Protein AF-A0AAD4Q3C6-F1 (afdb_monomer)

pLDDT: mean 76.85, std 9.72, range [44.78, 91.69]

Structure (mmCIF, N/CA/C/O backbone):
data_AF-A0AAD4Q3C6-F1
#
_entry.id   AF-A0AAD4Q3C6-F1
#
loop_
_atom_site.group_PDB
_atom_site.id
_atom_site.type_symbol
_atom_site.label_atom_id
_atom_site.label_alt_id
_atom_site.label_comp_id
_atom_site.label_asym_id
_atom_sit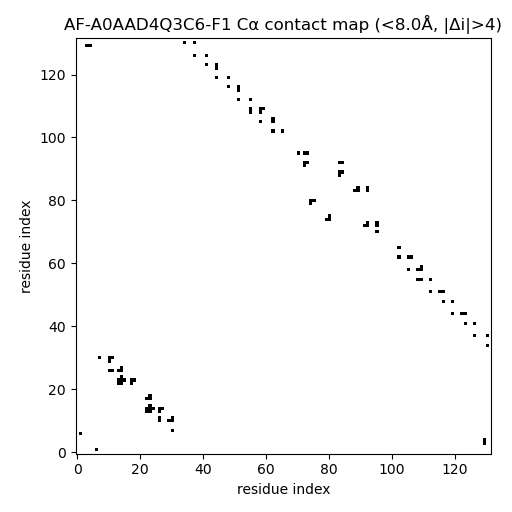e.label_entity_id
_atom_site.label_seq_id
_atom_site.pdbx_PDB_ins_code
_atom_site.Cartn_x
_atom_site.Cartn_y
_atom_site.Cartn_z
_atom_site.occupancy
_atom_site.B_iso_or_equiv
_atom_site.auth_seq_id
_atom_site.auth_co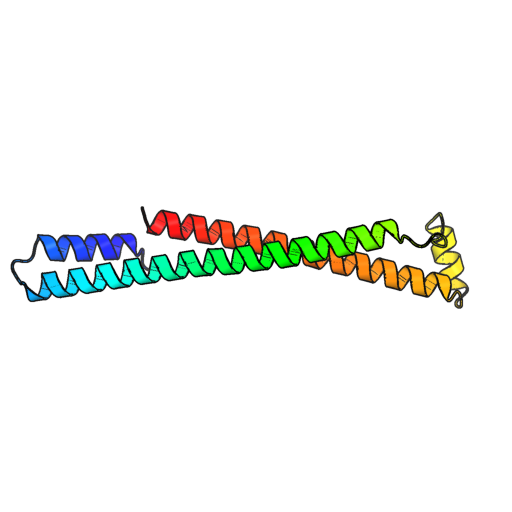mp_id
_atom_site.auth_asym_id
_atom_site.auth_atom_id
_atom_site.pdbx_PDB_model_num
ATOM 1 N N . THR A 1 1 ? -9.827 -18.007 18.493 1.00 44.94 1 THR A N 1
ATOM 2 C CA . THR A 1 1 ? -9.662 -16.589 18.872 1.00 44.94 1 THR A CA 1
ATOM 3 C C . THR A 1 1 ? -10.917 -16.186 19.601 1.00 44.94 1 THR A C 1
ATOM 5 O O . THR A 1 1 ? -11.969 -16.302 18.987 1.00 44.94 1 THR A O 1
ATOM 8 N N . SER A 1 2 ? -10.807 -15.869 20.894 1.00 44.78 2 SER A N 1
ATOM 9 C CA . SER A 1 2 ? -11.946 -15.476 21.735 1.00 44.78 2 SER A CA 1
ATOM 10 C C . SER A 1 2 ? -12.661 -14.286 21.105 1.00 44.78 2 SER A C 1
ATOM 12 O O . SER A 1 2 ? -11.996 -13.383 20.593 1.00 44.78 2 SER A O 1
ATOM 14 N N . ASP A 1 3 ? -13.985 -14.345 21.048 1.00 55.34 3 ASP A N 1
ATOM 15 C CA . ASP A 1 3 ? -14.817 -13.281 20.505 1.00 55.34 3 ASP A CA 1
ATOM 16 C C . ASP A 1 3 ? -14.855 -12.170 21.562 1.00 55.34 3 ASP A C 1
ATOM 18 O O . ASP A 1 3 ? -15.583 -12.267 22.545 1.00 55.34 3 ASP A O 1
ATOM 22 N N . THR A 1 4 ? -14.004 -11.152 21.412 1.00 61.59 4 THR A N 1
ATOM 23 C CA . THR A 1 4 ? -13.802 -10.070 22.397 1.00 61.59 4 THR A CA 1
ATOM 24 C C . THR A 1 4 ? -15.100 -9.360 22.778 1.00 61.59 4 THR A C 1
ATOM 26 O O . THR A 1 4 ? -15.222 -8.843 23.884 1.00 61.59 4 THR A O 1
ATOM 29 N N . ARG A 1 5 ? -16.104 -9.382 21.895 1.00 57.53 5 ARG A N 1
ATOM 30 C CA . ARG A 1 5 ? -17.460 -8.910 22.188 1.00 57.53 5 ARG A CA 1
ATOM 31 C C . ARG A 1 5 ? -18.171 -9.778 23.228 1.00 57.53 5 ARG A C 1
ATOM 33 O O . ARG A 1 5 ? -18.780 -9.238 24.143 1.00 57.53 5 ARG A O 1
ATOM 40 N N . SER A 1 6 ? -18.075 -11.100 23.099 1.00 61.47 6 SER A N 1
ATOM 41 C CA . SER A 1 6 ? -18.640 -12.042 24.069 1.00 61.47 6 SER A CA 1
ATOM 42 C C . SER A 1 6 ? -17.964 -11.885 25.428 1.00 61.47 6 SER A C 1
ATOM 44 O O . SER A 1 6 ? -18.646 -11.914 26.446 1.00 61.47 6 SER A O 1
ATOM 46 N N . ASP A 1 7 ? -16.646 -11.671 25.452 1.00 64.75 7 ASP A N 1
ATOM 47 C CA . ASP A 1 7 ? -15.906 -11.429 26.695 1.00 64.75 7 ASP A CA 1
ATOM 48 C C . ASP A 1 7 ? -16.327 -10.095 27.344 1.00 64.75 7 ASP A C 1
ATOM 50 O O . ASP A 1 7 ? -16.538 -10.039 28.555 1.00 64.75 7 ASP A O 1
ATOM 54 N N . PHE A 1 8 ? -16.558 -9.044 26.548 1.00 65.56 8 PHE A N 1
ATOM 55 C CA . PHE A 1 8 ? -17.056 -7.755 27.039 1.00 65.56 8 PHE A CA 1
ATOM 56 C C . PHE A 1 8 ? -18.490 -7.836 27.579 1.00 65.56 8 PHE A C 1
ATOM 58 O O . PHE A 1 8 ? -18.765 -7.293 28.645 1.00 65.56 8 PHE A O 1
ATOM 65 N N . GLU A 1 9 ? -19.404 -8.513 26.877 1.00 67.31 9 GLU A N 1
ATOM 66 C CA . GLU A 1 9 ? -20.786 -8.729 27.335 1.00 67.31 9 GLU A CA 1
ATOM 67 C C . GLU A 1 9 ? -20.802 -9.513 28.656 1.00 67.31 9 GLU A C 1
ATOM 69 O O . GLU A 1 9 ? -21.473 -9.110 29.601 1.00 67.31 9 GLU A O 1
ATOM 74 N N . ILE A 1 10 ? -19.963 -10.546 28.780 1.00 73.00 10 ILE A N 1
ATOM 75 C CA . ILE A 1 10 ? -19.794 -11.326 30.013 1.00 73.00 10 ILE A CA 1
ATOM 76 C C . ILE A 1 10 ? -19.270 -10.455 31.168 1.00 73.00 10 ILE A C 1
ATOM 78 O O . ILE A 1 10 ? -19.795 -10.514 32.282 1.00 73.00 10 ILE A O 1
ATOM 82 N N . VAL A 1 11 ? -18.249 -9.627 30.929 1.00 71.88 11 VAL A N 1
ATOM 83 C CA . VAL A 1 11 ? -17.675 -8.733 31.950 1.00 71.88 11 VAL A CA 1
ATOM 84 C C . VAL A 1 11 ? -18.657 -7.618 32.338 1.00 71.88 11 VAL A C 1
ATOM 86 O O . VAL A 1 11 ? -18.780 -7.274 33.518 1.00 71.88 11 VAL A O 1
ATOM 89 N N . TYR A 1 12 ? -19.402 -7.082 31.372 1.00 68.25 12 TYR A N 1
ATOM 90 C CA . TYR A 1 12 ? -20.444 -6.083 31.591 1.00 68.25 12 TYR A CA 1
ATOM 91 C C . TYR A 1 12 ? -21.620 -6.648 32.397 1.00 68.25 12 TYR A C 1
ATOM 93 O O . TYR A 1 12 ? -22.078 -6.014 33.353 1.00 68.25 12 TYR A O 1
ATOM 101 N N . ASP A 1 13 ? -22.064 -7.862 32.077 1.00 72.69 13 ASP A N 1
ATOM 102 C CA . ASP A 1 13 ? -23.120 -8.552 32.812 1.00 72.69 13 ASP A CA 1
ATOM 103 C C . ASP A 1 13 ? -22.677 -8.863 34.242 1.00 72.69 13 ASP A C 1
ATOM 105 O O . ASP A 1 13 ? -23.415 -8.549 35.176 1.00 72.69 13 ASP A O 1
ATOM 109 N N . MET A 1 14 ? -21.440 -9.338 34.446 1.00 72.75 14 MET A N 1
ATOM 110 C CA . MET A 1 14 ? -20.861 -9.523 35.785 1.00 72.75 14 MET A CA 1
ATOM 111 C C . MET A 1 14 ? -20.817 -8.222 36.591 1.00 72.75 14 MET A C 1
ATOM 113 O O . MET A 1 14 ? -21.114 -8.229 37.787 1.00 72.75 14 MET A O 1
ATOM 117 N N . SER A 1 15 ? -20.481 -7.093 35.957 1.00 71.06 15 SER A N 1
ATOM 118 C CA . SER A 1 15 ? -20.521 -5.777 36.603 1.00 71.06 15 SER A CA 1
ATOM 119 C C . SER A 1 15 ? -21.934 -5.402 37.047 1.00 71.06 15 SER A C 1
ATOM 121 O O . SER A 1 15 ? -22.098 -4.800 38.107 1.00 71.06 15 SER A O 1
ATOM 123 N N . ARG A 1 16 ? -22.954 -5.691 36.234 1.00 73.31 16 ARG A N 1
ATOM 124 C CA . ARG A 1 16 ? -24.344 -5.317 36.527 1.00 73.31 16 ARG A CA 1
ATOM 125 C C . ARG A 1 16 ? -25.029 -6.247 37.519 1.00 73.31 16 ARG A C 1
ATOM 127 O O . ARG A 1 16 ? -25.926 -5.794 38.224 1.00 73.31 16 ARG A O 1
ATOM 134 N N . SER A 1 17 ? -24.662 -7.525 37.538 1.00 75.94 17 SER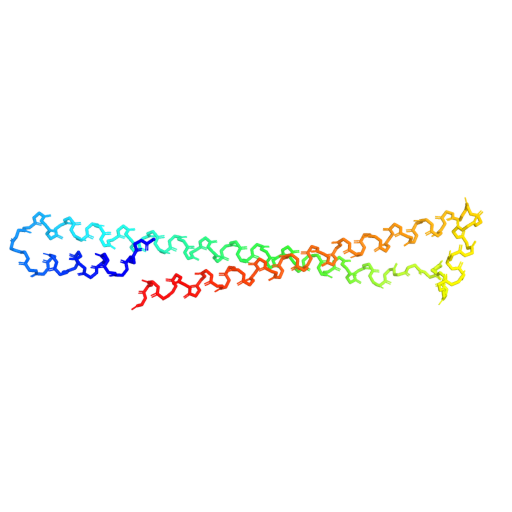 A N 1
ATOM 135 C CA . SER A 1 17 ? -25.296 -8.544 38.379 1.00 75.94 17 SER A CA 1
ATOM 136 C C . SER A 1 17 ? -24.617 -8.726 39.737 1.00 75.94 17 SER A C 1
ATOM 138 O O . SER A 1 17 ? -25.153 -9.424 40.592 1.00 75.94 17 SER A O 1
ATOM 140 N N . SER A 1 18 ? -23.436 -8.139 39.942 1.00 74.25 18 SER A N 1
ATOM 141 C CA . SER A 1 18 ? -22.678 -8.247 41.188 1.00 74.25 18 SER A CA 1
ATOM 142 C C . SER A 1 18 ? -22.910 -7.048 42.109 1.00 74.25 18 SER A C 1
ATOM 144 O O . SER A 1 18 ? -22.704 -5.903 41.709 1.00 74.25 18 SER A O 1
ATOM 146 N N . GLU A 1 19 ? -23.220 -7.312 43.380 1.00 79.75 19 GLU A N 1
ATOM 147 C CA . GLU A 1 19 ? -23.209 -6.309 44.461 1.00 79.75 19 GLU A CA 1
ATOM 148 C C . GLU A 1 19 ? -21.790 -6.029 44.999 1.00 79.75 19 GLU A C 1
ATOM 150 O O . GLU A 1 19 ? -21.569 -5.078 45.748 1.00 79.75 19 GLU A O 1
ATOM 155 N N . SER A 1 20 ? -20.798 -6.840 44.607 1.00 82.94 20 SER A N 1
ATOM 156 C CA . SER A 1 20 ? -19.399 -6.650 44.997 1.00 82.94 20 SER A CA 1
ATOM 157 C C . SER A 1 20 ? -18.757 -5.500 44.222 1.00 82.94 20 SER A C 1
ATOM 159 O O .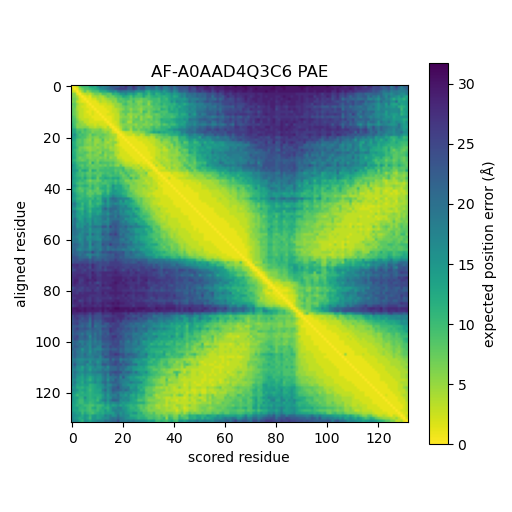 SER A 1 20 ? -18.576 -5.574 43.002 1.00 82.94 20 SER A O 1
ATOM 161 N N . SER A 1 21 ? -18.330 -4.471 44.957 1.00 77.44 21 SER A N 1
ATOM 162 C CA . SER A 1 21 ? -17.607 -3.315 44.417 1.00 77.44 21 SER A CA 1
ATOM 163 C C . SER A 1 21 ? -16.274 -3.696 43.765 1.00 77.44 21 SER A C 1
ATOM 165 O O . SER A 1 21 ? -15.881 -3.086 42.774 1.00 77.44 21 SER A O 1
ATOM 167 N N . ALA A 1 22 ? -15.601 -4.737 44.261 1.00 74.62 22 ALA A N 1
ATOM 168 C CA . ALA A 1 22 ? -14.352 -5.230 43.685 1.00 74.62 22 ALA A CA 1
ATOM 169 C C . ALA A 1 22 ? -14.565 -5.849 42.293 1.00 74.62 22 ALA A C 1
ATOM 171 O O . ALA A 1 22 ? -13.763 -5.624 41.389 1.00 74.62 22 ALA A O 1
ATOM 172 N N . ILE A 1 23 ? -15.672 -6.576 42.096 1.00 76.50 23 ILE A N 1
ATOM 173 C CA . ILE A 1 23 ? -16.032 -7.163 40.795 1.00 76.50 23 ILE A CA 1
ATOM 174 C C . ILE A 1 23 ? -16.413 -6.060 39.802 1.00 76.50 23 ILE A C 1
ATOM 176 O O . ILE A 1 23 ? -15.966 -6.084 38.659 1.00 76.50 23 ILE A O 1
ATOM 180 N N . GLN A 1 24 ? -17.160 -5.046 40.248 1.00 71.69 24 GLN A N 1
ATOM 181 C CA . GLN A 1 24 ? -17.505 -3.882 39.422 1.00 71.69 24 GLN A CA 1
ATOM 182 C C . GLN A 1 24 ? -16.265 -3.081 38.993 1.00 71.69 24 GLN A C 1
ATOM 184 O O . GLN A 1 24 ? -16.157 -2.661 37.838 1.00 71.69 24 GLN A O 1
ATOM 189 N N . GLN A 1 25 ? -15.302 -2.888 39.901 1.00 72.75 25 GLN A N 1
ATOM 190 C CA . GLN A 1 25 ? -14.040 -2.210 39.594 1.00 72.75 25 GLN A CA 1
ATOM 191 C C . GLN A 1 25 ? -13.178 -3.021 38.625 1.00 72.75 25 GLN A C 1
ATOM 193 O O . GLN A 1 25 ? -12.683 -2.456 37.652 1.00 72.75 25 GLN A O 1
ATOM 198 N N . LEU A 1 26 ? -13.045 -4.333 38.842 1.00 74.12 26 LEU A N 1
ATOM 199 C CA . LEU A 1 26 ? -12.301 -5.218 37.946 1.00 74.12 26 LEU A CA 1
ATOM 200 C C . LEU A 1 26 ? -12.904 -5.219 36.537 1.00 74.12 26 LEU A C 1
ATOM 202 O O . LEU A 1 26 ? -12.182 -5.017 35.565 1.00 74.12 26 LEU A O 1
ATOM 206 N N . ALA A 1 27 ? -14.225 -5.365 36.430 1.00 70.19 27 ALA A N 1
ATOM 207 C CA . ALA A 1 27 ? -14.930 -5.325 35.155 1.00 70.19 27 ALA A CA 1
ATOM 208 C C . ALA A 1 27 ? -14.743 -3.986 34.427 1.00 70.19 27 ALA A C 1
ATOM 210 O O . ALA A 1 27 ? -14.464 -3.952 33.232 1.00 70.19 27 ALA A O 1
ATOM 211 N N . THR A 1 28 ? -14.809 -2.871 35.160 1.00 70.06 28 THR A N 1
ATOM 212 C CA . THR A 1 28 ? -14.565 -1.535 34.598 1.00 70.06 28 THR A CA 1
ATOM 213 C C . THR A 1 28 ? -13.139 -1.384 34.063 1.00 70.06 28 THR A C 1
ATOM 215 O O . THR A 1 28 ? -12.948 -0.757 33.021 1.00 70.06 28 THR A O 1
ATOM 218 N N . VAL A 1 29 ? -12.138 -1.923 34.764 1.00 73.81 29 VAL A N 1
ATOM 219 C CA . VAL A 1 29 ? -10.731 -1.872 34.334 1.00 73.81 29 VAL A CA 1
ATOM 220 C C . VAL A 1 29 ? -10.525 -2.713 33.076 1.00 73.81 29 VAL A C 1
ATOM 222 O O . VAL A 1 29 ? -10.021 -2.185 32.090 1.00 73.81 29 VAL A O 1
ATOM 225 N N . LEU A 1 30 ? -11.012 -3.957 33.063 1.00 71.75 30 LEU A N 1
ATOM 226 C CA . LEU A 1 30 ? -10.907 -4.853 31.905 1.00 71.75 30 LEU A CA 1
ATOM 227 C C . LEU A 1 30 ? -11.559 -4.246 30.651 1.00 71.75 30 LEU A C 1
ATOM 229 O O . LEU A 1 30 ? -10.921 -4.146 29.607 1.00 71.75 30 LEU A O 1
ATOM 233 N N . CYS A 1 31 ? -12.781 -3.721 30.775 1.00 69.00 31 CYS A N 1
ATOM 234 C CA . CYS A 1 31 ? -13.474 -3.065 29.665 1.00 69.00 31 CYS A CA 1
ATOM 235 C C . CYS A 1 31 ? -12.739 -1.814 29.144 1.00 69.00 31 CYS A C 1
ATOM 237 O O . CYS A 1 31 ? -12.785 -1.519 27.948 1.00 69.00 31 CYS A O 1
ATOM 239 N N . ARG A 1 32 ? -12.074 -1.043 30.018 1.00 68.69 32 ARG A N 1
ATOM 240 C CA . ARG A 1 32 ? -11.294 0.143 29.615 1.00 68.69 32 ARG A CA 1
ATOM 241 C C . ARG A 1 32 ? -10.015 -0.237 28.883 1.00 68.69 32 ARG A C 1
ATOM 243 O O . ARG A 1 32 ? -9.700 0.405 27.879 1.00 68.69 32 ARG A O 1
ATOM 250 N N . ASP A 1 33 ? -9.315 -1.255 29.368 1.00 71.38 33 ASP A N 1
ATOM 251 C CA . ASP A 1 33 ? -8.084 -1.749 28.755 1.00 71.38 33 ASP A CA 1
ATOM 252 C C . ASP A 1 33 ? -8.363 -2.326 27.360 1.00 71.38 33 ASP A C 1
ATOM 254 O O . ASP A 1 33 ? -7.631 -2.023 26.415 1.00 71.38 33 ASP A O 1
ATOM 258 N N . ASP A 1 34 ? -9.481 -3.035 27.187 1.00 71.06 34 ASP A N 1
ATOM 259 C CA . ASP A 1 34 ? -9.911 -3.556 25.885 1.00 71.06 34 ASP A CA 1
ATOM 260 C C . ASP A 1 34 ? -10.239 -2.438 24.885 1.00 71.06 34 ASP A C 1
ATOM 262 O O . ASP A 1 34 ? -9.752 -2.449 23.749 1.00 71.06 34 ASP A O 1
ATOM 266 N N . VAL A 1 35 ? -10.999 -1.418 25.303 1.00 73.19 35 VAL A N 1
ATOM 267 C CA . VAL A 1 35 ? -11.319 -0.254 24.454 1.00 73.19 35 VAL A CA 1
ATOM 268 C C . VAL A 1 35 ? -10.053 0.518 24.073 1.00 73.19 35 VAL A C 1
ATOM 270 O O . VAL A 1 35 ? -9.894 0.911 22.911 1.00 73.19 35 VAL A O 1
ATOM 273 N N . ALA A 1 36 ? -9.133 0.721 25.020 1.00 74.56 36 ALA A N 1
ATOM 274 C CA . ALA A 1 36 ? -7.852 1.371 24.761 1.00 74.56 36 ALA A CA 1
ATOM 275 C C . ALA A 1 36 ? -6.997 0.551 23.781 1.00 74.56 36 ALA A C 1
ATOM 277 O O . ALA A 1 36 ? -6.473 1.102 22.811 1.00 74.56 36 ALA A O 1
ATOM 278 N N . GLY A 1 37 ? -6.921 -0.769 23.968 1.00 77.06 37 GLY A N 1
ATOM 279 C CA . GLY A 1 37 ? -6.206 -1.682 23.078 1.00 77.06 37 GLY A CA 1
ATOM 280 C C . GLY A 1 37 ? -6.762 -1.673 21.653 1.00 77.06 37 GLY A C 1
ATOM 281 O O . GLY A 1 37 ? -6.001 -1.596 20.683 1.00 77.06 37 GLY A O 1
ATOM 282 N N . MET A 1 38 ? -8.087 -1.683 21.499 1.00 79.06 38 MET A N 1
ATOM 283 C CA . MET A 1 38 ? -8.744 -1.588 20.192 1.00 79.06 38 MET A CA 1
ATOM 284 C C . MET A 1 38 ? -8.489 -0.245 19.507 1.00 79.06 38 MET A C 1
ATOM 286 O O . MET A 1 38 ? -8.194 -0.218 18.309 1.00 79.06 38 MET A O 1
ATOM 290 N N . LYS A 1 39 ? -8.540 0.860 20.258 1.00 79.00 39 LYS A N 1
ATOM 291 C CA . LYS A 1 39 ? -8.229 2.195 19.739 1.00 79.00 39 LYS A CA 1
ATOM 292 C C . LYS A 1 39 ? -6.787 2.275 19.227 1.00 79.00 39 LYS A C 1
ATOM 294 O O . LYS A 1 39 ? -6.590 2.658 18.077 1.00 79.00 39 LYS A O 1
ATOM 299 N N . CYS A 1 40 ? -5.810 1.814 20.011 1.00 80.81 40 CYS A N 1
ATOM 300 C CA . CYS A 1 40 ? -4.403 1.766 19.599 1.00 80.81 40 CYS A CA 1
ATOM 301 C C . CYS A 1 40 ? -4.199 0.941 18.315 1.00 80.81 40 CYS A C 1
ATOM 303 O O . CYS A 1 40 ? -3.457 1.340 17.419 1.00 80.81 40 CYS A O 1
ATOM 305 N N . ARG A 1 41 ? -4.882 -0.208 18.183 1.00 80.69 41 ARG A N 1
ATOM 306 C CA . ARG A 1 41 ? -4.815 -1.054 16.974 1.00 80.69 41 ARG A CA 1
ATOM 307 C C . ARG A 1 41 ? -5.410 -0.361 15.744 1.00 80.69 41 ARG A C 1
ATOM 309 O O . ARG A 1 41 ? -4.864 -0.505 14.651 1.00 80.69 41 ARG A O 1
ATOM 316 N N . LEU A 1 42 ? -6.505 0.386 15.903 1.00 83.19 42 LEU A N 1
ATOM 317 C CA . LEU A 1 42 ? -7.119 1.174 14.827 1.00 83.19 42 LEU A CA 1
ATOM 318 C C . LEU A 1 42 ? -6.239 2.352 14.388 1.00 83.19 42 LEU A C 1
ATOM 320 O O . LEU A 1 42 ? -6.127 2.602 13.187 1.00 83.19 42 LEU A O 1
ATOM 324 N N . GLU A 1 43 ? -5.618 3.054 15.337 1.00 83.94 43 GLU A N 1
ATOM 325 C CA . GLU A 1 43 ? -4.686 4.157 15.066 1.00 83.94 43 GLU A CA 1
ATOM 326 C C . GLU A 1 43 ? -3.470 3.653 14.288 1.00 83.94 43 GLU A C 1
ATOM 328 O O . GLU A 1 43 ? -3.209 4.128 13.182 1.00 83.94 43 GLU A O 1
ATOM 333 N N . ARG A 1 44 ? -2.827 2.587 14.774 1.00 85.06 44 ARG A N 1
ATOM 334 C CA . ARG A 1 44 ? -1.694 1.960 14.088 1.00 85.06 44 ARG A CA 1
ATOM 335 C C . ARG A 1 44 ? -2.055 1.435 12.695 1.00 85.06 44 ARG A C 1
ATOM 337 O O . ARG A 1 44 ? -1.305 1.641 11.747 1.00 85.06 44 ARG A O 1
ATOM 344 N N . ASN A 1 45 ? -3.218 0.797 12.531 1.00 91.69 45 ASN A N 1
ATOM 345 C CA . ASN A 1 45 ? -3.698 0.367 11.211 1.00 91.69 45 ASN A CA 1
ATOM 346 C C . ASN A 1 45 ? -3.823 1.552 10.236 1.00 91.69 45 ASN A C 1
ATOM 348 O O . ASN A 1 45 ? -3.527 1.416 9.049 1.00 91.69 45 ASN A O 1
ATOM 352 N N . MET A 1 46 ? -4.261 2.713 10.729 1.00 85.31 46 MET A N 1
ATOM 353 C CA . MET A 1 46 ? -4.398 3.921 9.922 1.00 85.31 46 MET A CA 1
ATOM 354 C C . MET A 1 46 ? -3.043 4.545 9.569 1.00 85.31 46 MET A C 1
ATOM 356 O O . MET A 1 46 ? -2.872 4.997 8.436 1.00 85.31 46 MET A O 1
ATOM 360 N N . GLU A 1 47 ? -2.083 4.535 10.491 1.00 90.94 47 GLU A N 1
ATOM 361 C CA . GLU A 1 47 ? -0.697 4.950 10.238 1.00 90.94 47 GLU A CA 1
ATOM 362 C C . GLU A 1 47 ? -0.042 4.078 9.160 1.00 90.94 47 GLU A C 1
ATOM 364 O O . GLU A 1 47 ? 0.359 4.599 8.119 1.00 90.94 47 GLU A O 1
ATOM 369 N N . GLU A 1 48 ? -0.053 2.752 9.335 1.00 85.62 48 GLU A N 1
ATOM 370 C CA . GLU A 1 48 ? 0.494 1.789 8.366 1.00 85.62 48 GLU A CA 1
ATOM 371 C C . GLU A 1 48 ? -0.159 1.953 6.978 1.00 85.62 48 GLU A C 1
ATOM 373 O O . GLU A 1 48 ? 0.502 1.901 5.936 1.00 85.62 48 GLU A O 1
ATOM 378 N N . PHE A 1 49 ? -1.470 2.210 6.938 1.00 85.12 49 PHE A N 1
ATOM 379 C CA . PHE A 1 49 ? -2.188 2.462 5.689 1.00 85.12 49 PHE A CA 1
ATOM 380 C C . PHE A 1 49 ? -1.725 3.754 5.000 1.00 85.12 49 PHE A C 1
ATOM 382 O O . PHE A 1 49 ? -1.527 3.771 3.780 1.00 85.12 49 PHE A O 1
ATOM 389 N N . ASN A 1 50 ? -1.525 4.830 5.762 1.00 87.31 50 ASN A N 1
ATOM 390 C CA . ASN A 1 50 ? -1.049 6.109 5.238 1.00 87.31 50 ASN A CA 1
ATOM 391 C C . ASN A 1 50 ? 0.383 6.009 4.702 1.00 87.31 50 ASN A C 1
ATOM 393 O O . ASN A 1 50 ? 0.660 6.520 3.614 1.00 87.31 50 ASN A O 1
ATOM 397 N N . GLU A 1 51 ? 1.272 5.310 5.404 1.00 90.12 51 GLU A N 1
ATOM 398 C CA . GLU A 1 51 ? 2.648 5.072 4.956 1.00 90.12 51 GLU A CA 1
ATOM 399 C C . GLU A 1 51 ? 2.685 4.347 3.607 1.00 90.12 51 GLU A C 1
ATOM 401 O O . GLU A 1 51 ? 3.358 4.789 2.669 1.00 90.12 51 GLU A O 1
ATOM 406 N N . ILE A 1 52 ? 1.892 3.281 3.458 1.00 87.88 52 ILE A N 1
ATOM 407 C CA . ILE A 1 52 ? 1.804 2.532 2.199 1.00 87.88 52 ILE A CA 1
ATOM 408 C C . ILE A 1 52 ? 1.240 3.410 1.079 1.00 87.88 52 ILE A C 1
ATOM 410 O O . ILE A 1 52 ? 1.719 3.325 -0.056 1.00 87.88 52 ILE A O 1
ATOM 414 N N . ILE A 1 53 ? 0.270 4.285 1.358 1.00 86.25 53 ILE A N 1
ATOM 415 C CA . ILE A 1 53 ? -0.236 5.244 0.365 1.00 86.25 53 ILE A CA 1
ATOM 416 C C . ILE A 1 53 ? 0.875 6.180 -0.108 1.00 86.25 53 ILE A C 1
ATOM 418 O O . ILE A 1 53 ? 1.018 6.382 -1.317 1.00 86.25 53 ILE A O 1
ATOM 422 N N . VAL A 1 54 ? 1.649 6.758 0.812 1.00 90.94 54 VAL A N 1
ATOM 423 C CA . VAL A 1 54 ? 2.743 7.679 0.474 1.00 90.94 54 VAL A CA 1
ATOM 424 C C . VAL A 1 54 ? 3.791 6.965 -0.378 1.00 90.94 54 VAL A C 1
ATOM 426 O O . VAL A 1 54 ? 4.121 7.446 -1.465 1.00 90.94 54 VAL A O 1
ATOM 429 N N . ALA A 1 55 ? 4.235 5.780 0.048 1.00 84.38 55 ALA A N 1
ATOM 430 C CA . ALA A 1 55 ? 5.201 4.971 -0.691 1.00 84.38 55 ALA A CA 1
ATOM 431 C C . ALA A 1 55 ? 4.686 4.593 -2.090 1.00 84.38 55 ALA A C 1
ATOM 433 O O . ALA A 1 55 ? 5.403 4.709 -3.083 1.00 84.38 55 ALA A O 1
ATOM 434 N N . THR A 1 56 ? 3.413 4.207 -2.199 1.00 84.69 56 THR A N 1
ATOM 435 C CA . THR A 1 56 ? 2.794 3.848 -3.483 1.00 84.69 56 THR A CA 1
ATOM 436 C C . THR A 1 56 ? 2.693 5.050 -4.415 1.00 84.69 56 THR A C 1
ATOM 438 O O . THR A 1 56 ? 2.996 4.928 -5.598 1.00 84.69 56 THR A O 1
ATOM 441 N N . LYS A 1 57 ? 2.319 6.230 -3.905 1.00 88.12 57 LYS A N 1
ATOM 442 C CA . LYS A 1 57 ? 2.282 7.467 -4.702 1.00 88.12 57 LYS A CA 1
ATOM 443 C C . LYS A 1 57 ? 3.664 7.838 -5.234 1.00 88.12 57 LYS A C 1
ATOM 445 O O . LYS A 1 57 ? 3.776 8.199 -6.405 1.00 88.12 57 LYS A O 1
ATOM 450 N N . ALA A 1 58 ? 4.701 7.726 -4.404 1.00 88.56 58 ALA A N 1
ATOM 451 C CA . ALA A 1 58 ? 6.078 7.965 -4.824 1.00 88.56 58 ALA A CA 1
ATOM 452 C C . ALA A 1 58 ? 6.509 6.980 -5.924 1.00 88.56 58 ALA A C 1
ATOM 454 O O . ALA A 1 58 ? 7.048 7.402 -6.947 1.00 88.56 58 ALA A O 1
ATOM 455 N N . GLN A 1 59 ? 6.185 5.693 -5.768 1.00 87.81 59 GLN A N 1
ATOM 456 C CA . GLN A 1 59 ? 6.506 4.666 -6.758 1.00 87.81 59 GLN A CA 1
ATOM 457 C C . GLN A 1 59 ? 5.767 4.876 -8.087 1.00 87.81 59 GLN A C 1
ATOM 459 O O . GLN A 1 59 ? 6.373 4.783 -9.149 1.00 87.81 59 GLN A O 1
ATOM 464 N N . VAL A 1 60 ? 4.476 5.220 -8.048 1.00 86.25 60 VAL A N 1
ATOM 465 C CA . VAL A 1 60 ? 3.697 5.550 -9.254 1.00 86.25 60 VAL A CA 1
ATOM 466 C C . VAL A 1 60 ? 4.272 6.775 -9.960 1.00 86.25 60 VAL A C 1
ATOM 468 O O . VAL A 1 60 ? 4.341 6.794 -11.186 1.00 86.25 60 VAL A O 1
ATOM 471 N N . LYS A 1 61 ? 4.705 7.798 -9.214 1.00 91.31 61 LYS A N 1
ATOM 472 C CA . LYS A 1 61 ? 5.366 8.964 -9.807 1.00 91.31 61 LYS A CA 1
ATOM 473 C C . LYS A 1 61 ? 6.666 8.562 -10.507 1.00 91.31 61 LYS A C 1
ATOM 475 O O . LYS A 1 61 ? 6.841 8.925 -11.663 1.00 91.31 61 LYS A O 1
ATOM 480 N N . LYS A 1 62 ? 7.510 7.753 -9.854 1.00 89.31 62 LYS A N 1
ATOM 481 C CA . LYS A 1 62 ? 8.739 7.211 -10.455 1.00 89.31 62 LYS A CA 1
ATOM 482 C C . LYS A 1 62 ? 8.443 6.478 -11.767 1.00 89.31 62 LYS A C 1
ATOM 484 O O . LYS A 1 62 ? 9.100 6.754 -12.761 1.00 89.31 62 LYS A O 1
ATOM 489 N N . LEU A 1 63 ? 7.440 5.597 -11.786 1.00 85.25 63 LEU A N 1
ATOM 490 C CA . LEU A 1 63 ? 7.048 4.865 -12.995 1.00 85.25 63 LEU A CA 1
ATOM 491 C C . LEU A 1 63 ? 6.589 5.798 -14.119 1.00 85.25 63 LEU A C 1
ATOM 493 O O . LEU A 1 63 ? 6.994 5.604 -15.253 1.00 85.25 63 LEU A O 1
ATOM 497 N N . LYS A 1 64 ? 5.812 6.844 -13.815 1.00 85.81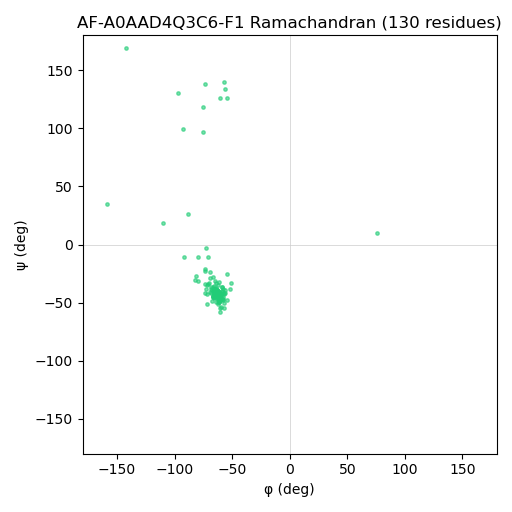 64 LYS A N 1
ATOM 498 C CA . LYS A 1 64 ? 5.397 7.840 -14.820 1.00 85.81 64 LYS A CA 1
ATOM 499 C C . LYS A 1 64 ? 6.566 8.648 -15.374 1.00 85.81 64 LYS A C 1
ATOM 501 O O . LYS A 1 64 ? 6.577 8.984 -16.555 1.00 85.81 64 LYS A O 1
ATOM 506 N N . ASP A 1 65 ? 7.517 9.005 -14.517 1.00 88.25 65 ASP A N 1
ATOM 507 C CA . ASP A 1 65 ? 8.714 9.734 -14.931 1.00 88.25 65 ASP A CA 1
ATOM 508 C C . ASP A 1 65 ? 9.608 8.843 -15.803 1.00 88.25 65 ASP A C 1
ATOM 510 O O . ASP A 1 65 ? 10.142 9.314 -16.805 1.00 88.25 65 ASP A O 1
ATOM 514 N N . MET A 1 66 ? 9.683 7.546 -15.486 1.00 81.94 66 MET A N 1
ATOM 515 C CA . MET A 1 66 ? 10.266 6.544 -16.371 1.00 81.94 66 MET A CA 1
ATOM 516 C C . MET A 1 66 ? 9.482 6.497 -17.694 1.00 81.94 66 MET A C 1
ATOM 518 O O . MET A 1 66 ? 10.025 6.849 -18.729 1.00 81.94 66 MET A O 1
ATOM 522 N N . GLU A 1 67 ? 8.179 6.239 -17.698 1.00 80.69 67 GLU A N 1
ATOM 523 C CA . GLU A 1 67 ? 7.379 6.184 -18.934 1.00 80.69 67 GLU A CA 1
ATOM 524 C C . GLU A 1 67 ? 7.536 7.398 -19.864 1.00 80.69 67 GLU A C 1
ATOM 526 O O . GLU A 1 67 ? 7.502 7.255 -21.081 1.00 80.69 67 GLU A O 1
ATOM 531 N N . ARG A 1 68 ? 7.754 8.598 -19.319 1.00 83.88 68 ARG A N 1
ATOM 532 C CA . ARG A 1 68 ? 8.063 9.801 -20.113 1.00 83.88 68 ARG A CA 1
ATOM 533 C C . ARG A 1 68 ? 9.476 9.819 -20.686 1.00 83.88 68 ARG A C 1
ATOM 535 O O . ARG A 1 68 ? 9.683 10.369 -21.760 1.00 83.88 68 ARG A O 1
ATOM 542 N N . ALA A 1 69 ? 10.435 9.260 -19.962 1.00 82.06 69 ALA A N 1
ATOM 543 C CA . ALA A 1 69 ? 11.822 9.095 -20.373 1.00 82.06 69 ALA A CA 1
ATOM 544 C C . ALA A 1 69 ? 12.046 7.778 -21.141 1.00 82.06 69 ALA A C 1
ATOM 546 O O . ALA A 1 69 ? 13.154 7.239 -21.114 1.00 82.06 69 ALA A O 1
ATOM 547 N N . TRP A 1 70 ? 11.001 7.249 -21.790 1.00 74.62 70 TRP A N 1
ATOM 548 C CA . TRP A 1 70 ? 11.068 6.004 -22.545 1.00 74.62 70 TRP A CA 1
ATOM 549 C C . TRP A 1 70 ? 12.196 6.070 -23.586 1.00 74.62 70 TRP A C 1
ATOM 551 O O . TRP A 1 70 ? 12.222 7.013 -24.387 1.00 74.62 70 TRP A O 1
ATOM 561 N N . PRO A 1 71 ? 13.136 5.108 -23.598 1.00 69.06 71 PRO A N 1
ATOM 562 C CA . PRO A 1 71 ? 14.233 5.115 -24.556 1.00 69.06 71 PRO A CA 1
ATOM 563 C C . PRO A 1 71 ? 13.693 5.055 -25.991 1.00 69.06 71 PRO A C 1
ATOM 565 O O . PRO A 1 71 ? 1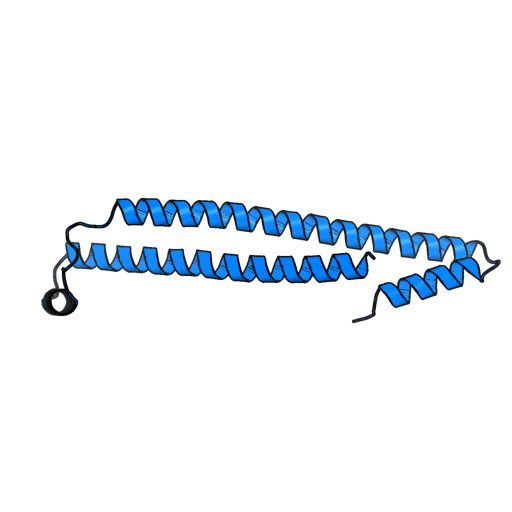2.942 4.147 -26.342 1.00 69.06 71 PRO A O 1
ATOM 568 N N . SER A 1 72 ? 14.097 6.000 -26.842 1.00 66.56 72 SER A N 1
ATOM 569 C CA . SER A 1 72 ? 13.702 6.053 -28.262 1.00 66.56 72 SER A CA 1
ATOM 570 C C . SER A 1 72 ? 14.383 4.988 -29.132 1.00 66.56 72 SER A C 1
ATOM 572 O O . SER A 1 72 ? 14.140 4.903 -30.329 1.00 66.56 72 SER A O 1
ATOM 574 N N . ASN A 1 73 ? 15.271 4.199 -28.534 1.00 65.31 73 ASN A N 1
ATOM 575 C CA . ASN A 1 73 ? 16.131 3.202 -29.162 1.00 65.31 73 ASN A CA 1
ATOM 576 C C . ASN A 1 73 ? 15.727 1.759 -28.812 1.00 65.31 73 ASN A C 1
ATOM 578 O O . ASN A 1 73 ? 16.548 0.846 -28.935 1.00 65.31 73 ASN A O 1
ATOM 582 N N . LEU A 1 74 ? 14.494 1.562 -28.346 1.00 63.28 74 LEU A N 1
ATOM 583 C CA . LEU A 1 74 ? 13.907 0.238 -28.185 1.00 63.28 74 LEU A CA 1
ATOM 584 C C . LEU A 1 74 ? 13.542 -0.336 -29.568 1.00 63.28 74 LEU A C 1
ATOM 586 O O . LEU A 1 74 ? 13.064 0.418 -30.409 1.00 63.28 74 LEU A O 1
ATOM 590 N N . PRO A 1 75 ? 13.794 -1.632 -29.827 1.00 63.59 75 PRO A N 1
ATOM 591 C CA . PRO A 1 75 ? 13.383 -2.283 -31.072 1.00 63.59 75 PRO A CA 1
ATOM 592 C C . PRO A 1 75 ? 11.869 -2.175 -31.283 1.00 63.59 75 PRO A C 1
ATOM 594 O O . PRO A 1 75 ? 11.110 -2.330 -30.322 1.00 63.59 75 PRO A O 1
ATOM 597 N N . ASP A 1 76 ? 11.444 -1.937 -32.524 1.00 66.69 76 ASP A N 1
ATOM 598 C CA . ASP A 1 76 ? 10.030 -1.707 -32.863 1.00 66.69 76 ASP A CA 1
ATOM 599 C C . ASP A 1 76 ? 9.204 -3.005 -32.814 1.00 66.69 76 ASP A C 1
ATOM 601 O O . ASP A 1 76 ? 7.982 -2.969 -32.645 1.00 66.69 76 ASP A O 1
ATOM 605 N N . ASP A 1 77 ? 9.862 -4.166 -32.913 1.00 70.75 77 ASP A N 1
ATOM 606 C CA . ASP A 1 77 ? 9.235 -5.473 -32.739 1.00 70.75 77 ASP A CA 1
ATOM 607 C C . ASP A 1 77 ? 10.126 -6.498 -32.008 1.00 70.75 77 ASP A C 1
ATOM 609 O O . ASP A 1 77 ? 11.325 -6.314 -31.765 1.00 70.75 77 ASP A O 1
ATOM 613 N N . SER A 1 78 ? 9.508 -7.619 -31.629 1.00 67.56 78 SER A N 1
ATOM 614 C CA . SER A 1 78 ? 10.169 -8.711 -30.914 1.00 67.56 78 SER A CA 1
ATOM 615 C C . SER A 1 78 ? 11.234 -9.432 -31.747 1.00 67.56 78 SER A C 1
ATOM 617 O O . SER A 1 78 ? 12.192 -9.949 -31.174 1.00 67.56 78 SER A O 1
ATOM 619 N N . ASN A 1 79 ? 11.123 -9.462 -33.075 1.00 70.00 79 ASN A N 1
ATOM 620 C CA . ASN A 1 79 ? 12.094 -10.127 -33.946 1.00 70.00 79 ASN A CA 1
ATOM 621 C C . ASN A 1 79 ? 13.396 -9.325 -34.030 1.00 70.00 79 ASN A C 1
ATOM 623 O O . ASN A 1 79 ? 14.481 -9.898 -33.938 1.00 70.00 79 ASN A O 1
ATOM 627 N N . GLU A 1 80 ? 13.297 -8.001 -34.138 1.00 67.25 80 GLU A N 1
ATOM 628 C CA . GLU A 1 80 ? 14.426 -7.075 -34.101 1.00 67.25 80 GLU A CA 1
ATOM 629 C C . GLU A 1 80 ? 15.121 -7.107 -32.731 1.00 67.25 80 GLU A C 1
ATOM 631 O O . GLU A 1 80 ? 16.353 -7.100 -32.649 1.00 67.25 80 GLU A O 1
ATOM 636 N N . TYR A 1 81 ? 14.342 -7.235 -31.653 1.00 66.81 81 TYR A N 1
ATOM 637 C CA . TYR A 1 81 ? 14.853 -7.453 -30.302 1.00 66.81 81 TYR A CA 1
ATOM 638 C C . TYR A 1 81 ? 15.680 -8.741 -30.193 1.00 66.81 81 TYR A C 1
ATOM 640 O O . TYR A 1 81 ? 16.840 -8.689 -29.778 1.00 66.81 81 TYR A O 1
ATOM 648 N N . TYR A 1 82 ? 15.133 -9.889 -30.604 1.00 66.81 82 TYR A N 1
ATOM 649 C CA . TYR A 1 82 ? 15.851 -11.166 -30.533 1.00 66.81 82 TYR A CA 1
ATOM 650 C C . TYR A 1 82 ? 17.065 -11.205 -31.470 1.00 66.81 82 TYR A C 1
ATOM 652 O O . TYR A 1 82 ? 18.102 -11.744 -31.090 1.00 66.81 82 TYR A O 1
ATOM 660 N N . ALA A 1 83 ? 16.986 -10.585 -32.650 1.00 69.94 83 ALA A N 1
ATOM 661 C CA . ALA A 1 83 ? 18.111 -10.485 -33.577 1.00 69.94 83 ALA A CA 1
ATOM 662 C C . ALA A 1 83 ? 19.274 -9.658 -32.997 1.00 69.94 83 ALA A C 1
ATOM 664 O O . ALA A 1 83 ? 20.426 -10.091 -33.062 1.00 69.94 83 ALA A O 1
ATOM 665 N N . LYS A 1 84 ? 18.988 -8.504 -32.376 1.00 65.88 84 LYS A N 1
ATOM 666 C CA . LYS A 1 84 ? 20.006 -7.664 -31.717 1.00 65.88 84 LYS A CA 1
ATOM 667 C C . LYS A 1 84 ? 20.566 -8.310 -30.442 1.00 65.88 84 LYS A C 1
ATOM 669 O O . LYS A 1 84 ? 21.752 -8.153 -30.158 1.00 65.88 84 LYS A O 1
ATOM 674 N N . LEU A 1 85 ? 19.748 -9.073 -29.711 1.00 66.19 85 LEU A N 1
ATOM 675 C CA . LEU A 1 85 ? 20.171 -9.849 -28.538 1.00 66.19 85 LEU A CA 1
ATOM 676 C C . LEU A 1 85 ? 21.135 -10.984 -28.929 1.00 66.19 85 LEU A C 1
ATOM 678 O O . LEU A 1 85 ? 22.179 -11.151 -28.302 1.00 66.19 85 LEU A O 1
ATOM 682 N N . LEU A 1 86 ? 20.820 -11.730 -29.996 1.00 67.38 86 LEU A N 1
ATOM 683 C CA . LEU A 1 86 ? 21.651 -12.820 -30.528 1.00 67.38 86 LEU A CA 1
ATOM 684 C C . LEU A 1 86 ? 22.956 -12.319 -31.166 1.00 67.38 86 LEU A C 1
ATOM 686 O O . LEU A 1 86 ? 23.961 -13.024 -31.128 1.00 67.38 86 LEU A O 1
ATOM 690 N N . ALA A 1 87 ? 22.961 -11.097 -31.708 1.00 68.00 87 ALA A N 1
ATOM 691 C CA . ALA A 1 87 ? 24.164 -10.434 -32.218 1.00 68.00 87 ALA A CA 1
ATOM 692 C C . ALA A 1 87 ? 25.142 -9.993 -31.104 1.00 68.00 87 ALA A C 1
ATOM 694 O O . ALA A 1 87 ? 26.286 -9.641 -31.390 1.00 68.00 87 ALA A O 1
ATOM 695 N N . GLY A 1 88 ? 24.721 -10.048 -29.835 1.00 57.59 88 GLY A N 1
ATOM 696 C CA . GLY A 1 88 ? 25.612 -10.188 -28.684 1.00 57.59 88 GLY A CA 1
ATOM 697 C C . GLY A 1 88 ? 26.400 -8.959 -28.229 1.00 57.59 88 GLY A C 1
ATOM 698 O O . GLY A 1 88 ? 27.278 -9.128 -27.385 1.00 57.59 88 GLY A O 1
ATOM 699 N N . ASN A 1 89 ? 26.151 -7.739 -28.730 1.00 61.09 89 ASN A N 1
ATOM 700 C CA . ASN A 1 89 ? 26.932 -6.583 -28.256 1.00 61.09 89 ASN A CA 1
ATOM 701 C C . ASN A 1 89 ? 26.315 -5.184 -28.451 1.00 61.09 89 ASN A C 1
ATOM 703 O O . ASN A 1 89 ? 27.043 -4.215 -28.677 1.00 61.09 89 ASN A O 1
ATOM 707 N N . ASP A 1 90 ? 24.991 -5.034 -28.352 1.00 71.38 90 ASP A N 1
ATOM 708 C CA . ASP A 1 90 ? 24.387 -3.695 -28.354 1.00 71.38 90 ASP A CA 1
ATOM 709 C C . ASP A 1 90 ? 24.217 -3.161 -26.921 1.00 71.38 90 ASP A C 1
ATOM 711 O O . ASP A 1 90 ? 23.273 -3.492 -26.200 1.00 71.38 90 ASP A O 1
ATOM 715 N N . LYS A 1 91 ? 25.153 -2.300 -26.500 1.00 75.12 91 LYS A N 1
ATOM 716 C CA . LYS A 1 91 ? 25.123 -1.610 -25.200 1.00 75.12 91 LYS A CA 1
ATOM 717 C C . LYS A 1 91 ? 23.790 -0.889 -24.960 1.00 75.12 91 LYS A C 1
ATOM 719 O O . LYS A 1 91 ? 23.278 -0.917 -23.844 1.00 75.12 91 LYS A O 1
ATOM 724 N N . LYS A 1 92 ? 23.210 -0.288 -26.003 1.00 70.81 92 LYS A N 1
ATOM 725 C CA . LYS A 1 92 ? 21.944 0.450 -25.910 1.00 70.81 92 LYS A CA 1
ATOM 726 C C . LYS A 1 92 ? 20.757 -0.488 -25.698 1.00 70.81 92 LYS A C 1
ATOM 728 O O . LYS A 1 92 ? 19.819 -0.134 -24.982 1.00 70.81 92 LYS A O 1
ATOM 733 N N . LEU A 1 93 ? 20.800 -1.686 -26.283 1.00 72.44 93 LEU A N 1
ATOM 734 C CA . LEU A 1 93 ? 19.794 -2.721 -26.042 1.00 72.44 93 LEU A CA 1
ATOM 735 C C . LEU A 1 93 ? 19.856 -3.208 -24.591 1.00 72.44 93 LEU A C 1
ATOM 737 O O . LEU A 1 93 ? 18.823 -3.269 -23.932 1.00 72.44 93 LEU A O 1
ATOM 741 N N . ASN A 1 94 ? 21.055 -3.478 -24.070 1.00 75.62 94 ASN A N 1
ATOM 742 C CA . ASN A 1 94 ? 21.238 -3.909 -22.681 1.00 75.62 94 ASN A CA 1
ATOM 743 C C . ASN A 1 94 ? 20.758 -2.852 -21.673 1.00 75.62 94 ASN A C 1
ATOM 745 O O . ASN A 1 94 ? 20.106 -3.190 -20.687 1.00 75.62 94 ASN A O 1
ATOM 749 N N . GLU A 1 95 ? 21.023 -1.569 -21.933 1.00 77.69 95 GLU A N 1
ATOM 750 C CA . GLU A 1 95 ? 20.501 -0.459 -21.122 1.00 77.69 95 GLU A CA 1
ATOM 751 C C . GLU A 1 95 ? 18.966 -0.393 -21.165 1.00 77.69 95 GLU A C 1
ATOM 753 O O . GLU A 1 95 ? 18.326 -0.186 -20.135 1.00 77.69 95 GLU A O 1
ATOM 758 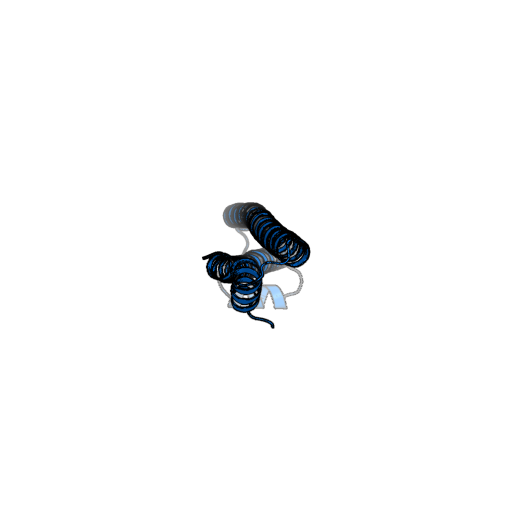N N . SER A 1 96 ? 18.367 -0.652 -2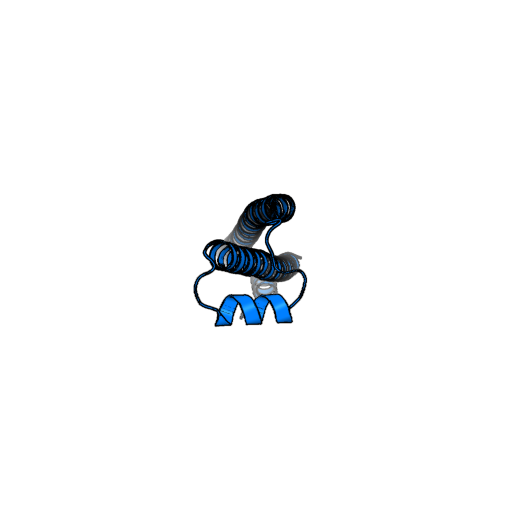2.329 1.00 74.00 96 SER A N 1
ATOM 759 C CA . SER A 1 96 ? 16.910 -0.669 -22.498 1.00 74.00 96 SER A CA 1
ATOM 760 C C . SER A 1 96 ? 16.251 -1.890 -21.837 1.00 74.00 96 SER A C 1
ATOM 762 O O . SER A 1 96 ? 15.165 -1.775 -21.275 1.00 74.00 96 SER A O 1
ATOM 764 N N . ILE A 1 97 ? 16.911 -3.054 -21.837 1.00 75.69 97 ILE A N 1
ATOM 765 C CA . ILE A 1 97 ? 16.457 -4.254 -21.113 1.00 75.69 97 ILE A CA 1
ATOM 766 C C . ILE A 1 97 ? 16.463 -3.995 -19.611 1.00 75.69 97 ILE A C 1
ATOM 768 O O . ILE A 1 97 ? 15.447 -4.206 -18.953 1.00 75.69 97 ILE A O 1
ATOM 772 N N . LYS A 1 98 ? 17.572 -3.468 -19.081 1.00 80.81 98 LYS A N 1
ATOM 773 C CA . LYS A 1 98 ? 17.674 -3.099 -17.666 1.00 80.81 98 LYS A CA 1
ATOM 774 C C . LYS A 1 98 ? 16.567 -2.120 -17.270 1.00 80.81 98 LYS A C 1
ATOM 776 O O . LYS A 1 98 ? 15.937 -2.268 -16.230 1.00 80.81 98 LYS A O 1
ATOM 781 N N . TYR A 1 99 ? 16.290 -1.149 -18.132 1.00 80.38 99 TYR A N 1
ATOM 782 C CA . TYR A 1 99 ? 15.216 -0.190 -17.933 1.00 80.38 99 TYR A CA 1
ATOM 783 C C . TYR A 1 99 ? 13.820 -0.842 -17.859 1.00 80.38 99 TYR A C 1
ATOM 785 O O . TYR A 1 99 ? 13.015 -0.506 -16.987 1.00 80.38 99 TYR A O 1
ATOM 793 N N . LEU A 1 100 ? 13.535 -1.808 -18.739 1.00 79.12 100 LEU A N 1
ATOM 794 C CA . LEU A 1 100 ? 12.289 -2.582 -18.716 1.00 79.12 100 LEU A CA 1
ATOM 795 C C . LEU A 1 100 ? 12.172 -3.458 -17.462 1.00 79.12 100 LEU A C 1
ATOM 797 O O . LEU A 1 100 ? 11.085 -3.578 -16.894 1.00 79.12 100 LEU A O 1
ATOM 801 N N . GLU A 1 101 ? 13.274 -4.050 -17.006 1.00 81.50 101 GLU A N 1
ATOM 802 C CA . GLU A 1 101 ? 13.318 -4.805 -15.750 1.00 81.50 101 GLU A CA 1
ATOM 803 C C . GLU A 1 101 ? 13.021 -3.905 -14.543 1.00 81.50 101 GLU A C 1
ATOM 805 O O . GLU A 1 101 ? 12.200 -4.272 -13.700 1.00 81.50 101 GLU A O 1
ATOM 810 N N . GLU A 1 102 ? 13.595 -2.700 -14.496 1.00 84.50 102 GLU A N 1
ATOM 811 C CA . GLU A 1 102 ? 13.325 -1.709 -13.446 1.00 84.50 102 GLU A CA 1
ATOM 812 C C . GLU A 1 102 ? 11.856 -1.244 -13.443 1.00 84.50 102 GLU A C 1
ATOM 814 O O . GLU A 1 102 ? 11.248 -1.095 -12.377 1.00 84.50 102 GLU A O 1
ATOM 819 N N . LEU A 1 103 ? 11.251 -1.053 -14.623 1.00 81.06 103 LEU A N 1
ATOM 820 C CA . LEU A 1 103 ? 9.816 -0.774 -14.754 1.00 81.06 103 LEU A CA 1
ATOM 821 C C . LEU A 1 103 ? 8.979 -1.931 -14.204 1.00 81.06 103 LEU A C 1
ATOM 823 O O . LEU A 1 103 ? 8.085 -1.711 -13.383 1.00 81.06 103 LEU A O 1
ATOM 827 N N . LYS A 1 104 ? 9.281 -3.165 -14.622 1.00 82.50 104 LYS A N 1
ATOM 828 C CA . LYS A 1 104 ? 8.581 -4.374 -14.172 1.00 82.50 104 LYS A CA 1
ATOM 829 C C . LYS A 1 104 ? 8.656 -4.525 -12.654 1.00 82.50 104 LYS A C 1
ATOM 831 O O . LYS A 1 104 ? 7.630 -4.748 -12.012 1.00 82.50 104 LYS A O 1
ATOM 836 N N . GLU A 1 105 ? 9.838 -4.362 -12.066 1.00 87.19 105 GLU A N 1
ATOM 837 C CA . GLU A 1 105 ? 10.013 -4.410 -10.614 1.00 87.19 105 GLU A CA 1
ATOM 838 C C . GLU A 1 105 ? 9.194 -3.316 -9.917 1.00 87.19 105 GLU A C 1
ATOM 840 O O . GLU A 1 105 ? 8.503 -3.579 -8.928 1.00 87.19 105 GLU A O 1
ATOM 845 N N . GLY A 1 106 ? 9.206 -2.097 -10.458 1.00 80.94 106 GLY A N 1
ATOM 846 C CA . GLY A 1 106 ? 8.429 -0.994 -9.914 1.00 80.94 106 GLY A CA 1
ATOM 847 C C . GLY A 1 106 ? 6.921 -1.256 -9.931 1.00 80.94 106 GLY A C 1
ATOM 848 O O . GLY A 1 106 ? 6.240 -0.961 -8.944 1.00 80.94 106 GLY A O 1
ATOM 849 N N . TYR A 1 107 ? 6.402 -1.856 -11.002 1.00 82.31 107 TYR A N 1
ATOM 850 C CA . TYR A 1 107 ? 5.008 -2.293 -11.090 1.00 82.31 107 TYR A CA 1
ATOM 851 C C . TYR A 1 107 ? 4.673 -3.383 -10.060 1.00 82.31 107 TYR A C 1
ATOM 853 O O . TYR A 1 107 ? 3.626 -3.315 -9.409 1.00 82.31 107 TYR A O 1
ATOM 861 N N . GLU A 1 108 ? 5.576 -4.336 -9.824 1.00 88.56 108 GLU A N 1
ATOM 862 C CA . GLU A 1 108 ? 5.412 -5.360 -8.784 1.00 88.56 108 GLU A CA 1
ATOM 863 C C . GLU A 1 108 ? 5.390 -4.778 -7.363 1.00 88.56 108 GLU A C 1
ATOM 865 O O . GLU A 1 108 ? 4.681 -5.290 -6.491 1.00 88.56 108 GLU A O 1
ATOM 870 N N . VAL A 1 109 ? 6.133 -3.699 -7.095 1.00 86.44 109 VAL A N 1
ATOM 871 C CA . VAL A 1 109 ? 6.050 -2.977 -5.811 1.00 86.44 109 VAL A CA 1
ATOM 872 C C . VAL A 1 109 ? 4.676 -2.326 -5.647 1.00 86.44 109 VAL A C 1
ATOM 874 O O . VAL A 1 109 ? 4.054 -2.467 -4.592 1.00 86.44 109 VAL A O 1
ATOM 877 N N . VAL A 1 110 ? 4.163 -1.661 -6.689 1.00 84.31 110 VAL A N 1
ATOM 878 C CA . VAL A 1 110 ? 2.816 -1.066 -6.663 1.00 84.31 110 VAL A CA 1
ATOM 879 C C . VAL A 1 110 ? 1.758 -2.142 -6.417 1.00 84.31 110 VAL A C 1
ATOM 881 O O . VAL A 1 110 ? 0.912 -1.968 -5.538 1.00 84.31 110 VAL A O 1
ATOM 884 N N . ARG A 1 111 ? 1.833 -3.277 -7.123 1.00 90.12 111 ARG A N 1
ATOM 885 C CA . ARG A 1 111 ? 0.912 -4.408 -6.942 1.00 90.12 111 ARG A CA 1
ATOM 886 C C . ARG A 1 111 ? 0.915 -4.915 -5.499 1.00 90.12 111 ARG A C 1
ATOM 888 O O . ARG A 1 111 ? -0.146 -4.987 -4.879 1.00 90.12 111 ARG A O 1
ATOM 895 N N . ARG A 1 112 ? 2.098 -5.183 -4.936 1.00 90.00 112 ARG A N 1
ATOM 896 C CA . ARG A 1 112 ? 2.251 -5.629 -3.539 1.00 90.00 112 ARG A CA 1
ATOM 897 C C . ARG A 1 112 ? 1.674 -4.625 -2.543 1.00 90.00 112 ARG A C 1
ATOM 899 O O . ARG A 1 112 ? 1.006 -5.018 -1.588 1.00 90.00 112 ARG A O 1
ATOM 906 N N . ASN A 1 113 ? 1.883 -3.329 -2.756 1.00 85.06 113 ASN A N 1
ATOM 907 C CA . ASN A 1 113 ? 1.315 -2.307 -1.879 1.00 85.06 113 ASN A CA 1
ATOM 908 C C . ASN A 1 113 ? -0.217 -2.249 -1.963 1.00 85.06 113 ASN A C 1
ATOM 910 O O . ASN A 1 113 ? -0.880 -2.071 -0.942 1.00 85.06 113 ASN A O 1
ATOM 914 N N . VAL A 1 114 ? -0.799 -2.448 -3.150 1.00 87.00 114 VAL A N 1
ATOM 915 C CA . VAL A 1 114 ? -2.258 -2.542 -3.326 1.00 87.00 114 VAL A CA 1
ATOM 916 C C . VAL A 1 114 ? -2.838 -3.746 -2.586 1.00 87.00 114 VAL A C 1
ATOM 918 O O . VAL A 1 114 ? -3.877 -3.620 -1.933 1.00 87.00 114 VAL A O 1
ATOM 921 N N . GLU A 1 115 ? -2.164 -4.893 -2.632 1.00 90.38 115 GLU A N 1
ATOM 922 C CA . GLU A 1 115 ? -2.551 -6.084 -1.868 1.00 90.38 115 GLU A CA 1
ATOM 923 C C . GLU A 1 115 ? -2.505 -5.818 -0.354 1.00 90.38 115 GLU A C 1
ATOM 925 O O . GLU A 1 115 ? -3.492 -6.074 0.340 1.00 90.38 115 GLU A O 1
ATOM 930 N N . LYS A 1 116 ? -1.430 -5.197 0.156 1.00 88.88 116 LYS A N 1
ATOM 931 C CA . LYS A 1 116 ? -1.331 -4.794 1.572 1.00 88.88 116 LYS A CA 1
ATOM 932 C C . LYS A 1 116 ? -2.441 -3.826 1.984 1.00 88.88 116 LYS A C 1
ATOM 934 O O . LYS A 1 116 ? -3.076 -4.026 3.016 1.00 88.88 116 LYS A O 1
ATOM 939 N N . MET A 1 117 ? -2.737 -2.816 1.161 1.00 87.00 117 MET A N 1
ATOM 940 C CA . MET A 1 117 ? -3.845 -1.883 1.408 1.00 87.00 117 MET A CA 1
ATOM 941 C C . MET A 1 117 ? -5.196 -2.600 1.496 1.00 87.00 117 MET A C 1
ATOM 943 O O . MET A 1 117 ? -6.051 -2.213 2.293 1.00 87.00 117 MET A O 1
ATOM 947 N N . ARG A 1 118 ? -5.415 -3.643 0.685 1.00 88.38 118 ARG A N 1
ATOM 948 C CA . ARG A 1 118 ? -6.631 -4.462 0.758 1.00 88.38 118 ARG A CA 1
ATOM 949 C C . ARG A 1 118 ? -6.700 -5.235 2.078 1.00 88.38 118 ARG A C 1
ATOM 951 O O . ARG A 1 118 ? -7.770 -5.251 2.684 1.00 88.38 118 ARG A O 1
ATOM 958 N N . GLY A 1 119 ? -5.581 -5.806 2.526 1.00 87.00 119 GLY A N 1
ATOM 959 C CA . GLY A 1 119 ? -5.460 -6.460 3.834 1.00 87.00 119 GLY A CA 1
ATOM 960 C C . GLY A 1 119 ? -5.811 -5.513 4.982 1.00 87.00 119 GLY A C 1
ATOM 961 O O . GLY A 1 119 ? -6.763 -5.769 5.714 1.00 87.00 119 GLY A O 1
ATOM 962 N N . LEU A 1 120 ? -5.157 -4.349 5.042 1.00 86.00 120 LEU A N 1
ATOM 963 C CA . LEU A 1 120 ? -5.395 -3.342 6.084 1.00 86.00 120 LEU A CA 1
ATOM 964 C C . LEU A 1 120 ? -6.847 -2.846 6.118 1.00 86.00 120 LEU A C 1
ATOM 966 O O . LEU A 1 12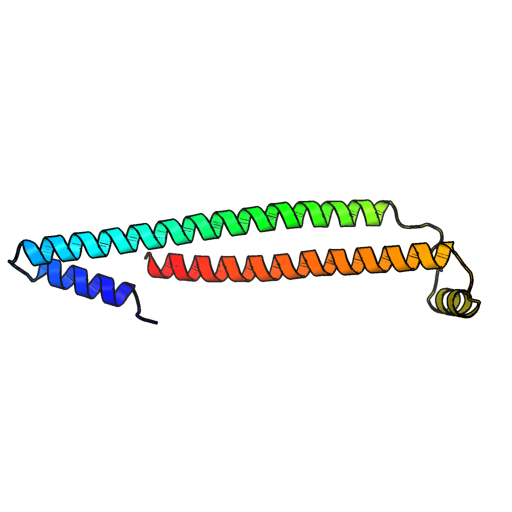0 ? -7.398 -2.638 7.198 1.00 86.00 120 LEU A O 1
ATOM 970 N N . LYS A 1 121 ? -7.504 -2.699 4.957 1.00 85.12 121 LYS A N 1
ATOM 971 C CA . LYS A 1 121 ? -8.945 -2.387 4.889 1.00 85.12 121 LYS A CA 1
ATOM 972 C C . LYS A 1 121 ? -9.814 -3.509 5.463 1.00 85.12 121 LYS A C 1
ATOM 974 O O . LYS A 1 121 ? -10.831 -3.222 6.095 1.00 85.12 121 LYS A O 1
ATOM 979 N N . GLY A 1 122 ? -9.440 -4.766 5.229 1.00 86.88 122 GLY A N 1
ATOM 980 C CA . GLY A 1 122 ? -10.092 -5.935 5.819 1.00 86.88 122 GLY A CA 1
ATOM 981 C C . GLY A 1 122 ? -9.967 -5.942 7.340 1.00 86.88 122 GLY A C 1
ATOM 982 O O . GLY A 1 122 ? -10.984 -6.030 8.032 1.00 86.88 122 GLY A O 1
ATOM 983 N N . ASP A 1 123 ? -8.750 -5.745 7.845 1.00 83.62 123 ASP A N 1
ATOM 984 C CA . ASP A 1 123 ? -8.456 -5.685 9.279 1.00 83.62 123 ASP A CA 1
ATOM 985 C C . ASP A 1 123 ? -9.213 -4.545 9.956 1.00 83.62 123 ASP A C 1
ATOM 987 O O . ASP A 1 123 ? -9.881 -4.757 10.966 1.00 83.62 123 ASP A O 1
ATOM 991 N N . ARG A 1 124 ? -9.228 -3.355 9.345 1.00 85.19 124 ARG A N 1
ATOM 992 C CA . ARG A 1 124 ? -10.024 -2.222 9.827 1.00 85.19 124 ARG A CA 1
ATOM 993 C C . ARG A 1 124 ? -11.509 -2.564 9.913 1.00 85.19 124 ARG A C 1
ATOM 995 O O . ARG A 1 124 ? -12.152 -2.247 10.906 1.00 85.19 124 ARG A O 1
ATOM 1002 N N . LYS A 1 125 ? -12.076 -3.221 8.893 1.00 85.75 125 LYS A N 1
ATOM 1003 C CA . LYS A 1 125 ? -13.492 -3.629 8.895 1.00 85.75 125 LYS A CA 1
ATOM 1004 C C . LYS A 1 125 ? -13.792 -4.658 9.988 1.00 85.75 125 LYS A C 1
ATOM 1006 O O . LYS A 1 125 ? -14.921 -4.701 10.469 1.00 85.75 125 LYS A O 1
ATOM 1011 N N . LYS A 1 126 ? -12.824 -5.505 10.341 1.00 83.62 126 LYS A N 1
ATOM 1012 C CA . LYS A 1 126 ? -12.947 -6.456 11.448 1.00 83.62 126 LYS A CA 1
ATOM 1013 C C . LYS A 1 126 ? -12.903 -5.725 12.793 1.00 83.62 126 LYS A C 1
ATOM 1015 O O . LYS A 1 126 ? -13.852 -5.842 13.551 1.00 83.62 126 LYS A O 1
ATOM 1020 N N . LEU A 1 127 ? -11.901 -4.875 13.012 1.00 78.00 127 LEU A N 1
ATOM 1021 C CA . LEU A 1 127 ? -11.758 -4.056 14.223 1.00 78.00 127 LEU A CA 1
ATOM 1022 C C . LEU A 1 127 ? -12.975 -3.153 14.482 1.00 78.00 127 LEU A C 1
ATOM 1024 O O . LEU A 1 127 ? -13.457 -3.066 15.602 1.00 78.00 127 LEU A O 1
ATOM 1028 N N . LEU A 1 128 ? -13.521 -2.518 13.442 1.00 78.81 128 LEU A N 1
ATOM 1029 C CA . LEU A 1 128 ? -14.730 -1.692 13.562 1.00 78.81 128 LEU A CA 1
ATOM 1030 C C . LEU A 1 128 ? -15.998 -2.512 13.849 1.00 78.81 128 LEU A C 1
ATOM 1032 O O . LEU A 1 128 ? -16.970 -1.963 14.358 1.00 78.81 128 LEU A O 1
ATOM 1036 N N . ARG A 1 129 ? -16.016 -3.802 13.496 1.00 78.12 129 ARG A N 1
ATOM 1037 C CA . ARG A 1 129 ? -17.089 -4.727 13.887 1.00 78.12 129 ARG A CA 1
ATOM 1038 C C . ARG A 1 129 ? -16.909 -5.269 15.300 1.00 78.12 129 ARG A C 1
ATOM 1040 O O . ARG A 1 129 ? -17.900 -5.611 15.912 1.00 78.12 129 ARG A O 1
ATOM 1047 N N . GLU A 1 130 ? -15.678 -5.343 15.793 1.00 71.25 130 GLU A N 1
ATOM 1048 C CA . GLU A 1 130 ? -15.386 -5.648 17.199 1.00 71.25 130 GLU A CA 1
ATOM 1049 C C . GLU A 1 130 ? -15.714 -4.445 18.112 1.00 71.25 130 GLU A C 1
ATOM 1051 O O . GLU A 1 130 ? -15.973 -4.628 19.294 1.00 71.25 130 GLU A O 1
ATOM 1056 N N . GLN A 1 131 ? -15.739 -3.219 17.565 1.00 66.25 131 GLN A N 1
ATOM 1057 C CA . GLN A 1 131 ? -16.071 -1.982 18.290 1.00 66.25 131 GLN A CA 1
ATOM 1058 C C . GLN A 1 131 ? -17.573 -1.693 18.454 1.00 66.25 131 GLN A C 1
ATOM 1060 O O . GLN A 1 131 ? -17.945 -1.030 19.421 1.00 66.25 131 GLN A O 1
ATOM 1065 N N . ASN A 1 132 ? -18.410 -2.125 17.506 1.00 56.66 132 ASN A N 1
ATOM 1066 C CA . ASN A 1 132 ? -19.869 -1.915 17.499 1.00 56.66 132 ASN A CA 1
ATOM 1067 C C . ASN A 1 132 ? -20.587 -3.211 17.870 1.00 56.66 132 ASN A C 1
ATOM 1069 O O . ASN A 1 132 ? -21.707 -3.180 18.429 1.00 56.66 132 ASN A O 1
#

Foldseek 3Di:
DDLVLVVLVVLVVQLVVDPDPVSVVVSVVVNVVVVVVLVVVLVVLVVVLVVLVVVLVVLVVVLVVLVVVQDPPEDPDPVVLVVVVVVPDDPSSVVNVVSVVVSVVSVVSNVVSVVVNVVSVVVNVVSVVSVD

Organism: NCBI:txid1131652

Sequence (132 aa):
TSDTRSDFEIVYDMSRSSESSAIQQLATVLCRDDVAGMKCRLERNMEEFNEIIVATKAQVKKLKDMERAWPSNLPDDSNEYYAKLLAGNDKKLNESIKYLEELKEGYEVVRRNVEKMRGLKGDRKKLLREQN

Solvent-accessible surface area (backbone atoms only — not comparable to full-atom values): 7366 Å² total; per-residue (Å²): 129,84,58,64,56,60,54,46,52,52,37,50,48,50,32,72,73,44,89,48,65,68,54,33,50,51,30,53,50,54,55,49,53,50,53,52,53,52,49,54,53,53,52,50,51,51,51,58,48,49,52,47,49,54,55,42,51,53,50,53,49,51,51,53,55,45,65,73,64,56,70,91,74,59,62,94,44,71,65,57,41,52,52,51,57,73,70,67,73,50,69,66,52,54,53,50,50,53,50,52,50,54,49,53,52,50,51,51,51,47,51,52,46,54,53,50,50,51,50,51,54,50,51,50,56,49,54,56,56,66,72,107

Radius of gyration: 27.53 Å; Cα contacts (8 Å, |Δi|>4): 59; chains: 1; bounding box: 52×26×79 Å

Secondary structure (DSSP, 8-state):
---HHHHHHHHHHHHHH---HHHHHHHHHHHHHHHHHHHHHHHHHHHHHHHHHHHHHHHHHHHHHHHHT--TTS-SSHHHHHHHHHTT--HHHHHHHHHHHHHHHHHHHHHHHHHHHHHHHHHHHHHHHHH-

Nearest PDB structures (foldseek):
  6zff-assembly1_B  TM=3.883E-01  e=2.850E+00  Pyrococcus furiosus DSM 3638
  4ovu-assembly1_B  TM=3.713E-01  e=5.549E+00  Homo sapiens
  6zbd-assembly1_D  TM=4.273E-01  e=9.011E+00  Plasmodium falciparum

Mean predicted aligned error: 12.51 Å